Protein AF-A0AAD2F0G6-F1 (afdb_monomer)

Structure (mmCIF, N/CA/C/O backbone):
data_AF-A0AAD2F0G6-F1
#
_entry.id   AF-A0AAD2F0G6-F1
#
loop_
_atom_site.group_PDB
_atom_site.id
_atom_site.type_symbol
_atom_site.label_atom_id
_atom_site.label_alt_id
_atom_site.label_comp_id
_atom_site.label_asym_id
_atom_site.label_entity_id
_atom_site.label_seq_id
_atom_site.pdbx_PDB_ins_code
_atom_site.Cartn_x
_atom_site.Cartn_y
_atom_site.Cartn_z
_atom_site.occupancy
_atom_site.B_iso_or_equiv
_atom_site.auth_seq_id
_atom_site.auth_comp_id
_atom_site.auth_asym_id
_atom_site.auth_atom_id
_atom_site.pdbx_PDB_model_num
ATOM 1 N N . MET A 1 1 ? -23.897 -14.414 15.623 1.00 63.47 1 MET A N 1
ATOM 2 C CA . MET A 1 1 ? -24.430 -13.332 16.484 1.00 63.47 1 MET A CA 1
ATOM 3 C C . MET A 1 1 ? -24.043 -12.006 15.859 1.00 63.47 1 MET A C 1
ATOM 5 O O . MET A 1 1 ? -22.888 -11.871 15.468 1.00 63.47 1 MET A O 1
ATOM 9 N N . ALA A 1 2 ? -25.003 -11.103 15.671 1.00 71.06 2 ALA A N 1
ATOM 10 C CA . ALA A 1 2 ? -24.757 -9.800 15.062 1.00 71.06 2 ALA A CA 1
ATOM 11 C C . ALA A 1 2 ? -24.605 -8.736 16.155 1.00 71.06 2 ALA A C 1
ATOM 13 O O . ALA A 1 2 ? -25.236 -8.836 17.207 1.00 71.06 2 ALA A O 1
ATOM 14 N N . GLN A 1 3 ? -23.728 -7.776 15.917 1.00 79.50 3 GLN A N 1
ATOM 15 C CA . GLN A 1 3 ? -23.332 -6.718 16.833 1.00 79.50 3 GLN A CA 1
ATOM 16 C C . GLN A 1 3 ? -23.587 -5.377 16.154 1.00 79.50 3 GLN A C 1
ATOM 18 O O . GLN A 1 3 ? -23.580 -5.281 14.923 1.00 79.50 3 GLN A O 1
ATOM 23 N N . CYS A 1 4 ? -23.824 -4.349 16.957 1.00 82.06 4 CYS A N 1
ATOM 24 C CA . CYS A 1 4 ? -24.075 -3.015 16.442 1.00 82.06 4 CYS A CA 1
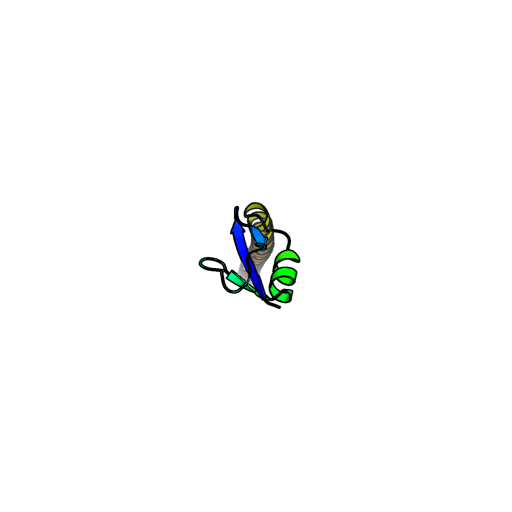ATOM 25 C C . CYS A 1 4 ? -22.816 -2.191 16.522 1.00 82.06 4 CYS A C 1
ATOM 27 O O . CYS A 1 4 ? -22.121 -2.182 17.535 1.00 82.06 4 CYS A O 1
ATOM 29 N N . VAL A 1 5 ? -22.491 -1.553 15.410 1.00 79.69 5 VAL A N 1
ATOM 30 C CA . VAL A 1 5 ? -21.185 -0.956 15.220 1.00 79.69 5 VAL A CA 1
ATOM 31 C C . VAL A 1 5 ? -21.356 0.428 14.618 1.00 79.69 5 VAL A C 1
ATOM 33 O O . VAL A 1 5 ? -22.124 0.622 13.674 1.00 79.69 5 VAL A O 1
ATOM 36 N N . GLN A 1 6 ? -20.654 1.402 15.184 1.00 84.06 6 GLN A N 1
ATOM 37 C CA . GLN A 1 6 ? -20.623 2.782 14.705 1.00 84.06 6 GLN A CA 1
ATOM 38 C C . GLN A 1 6 ? -19.228 3.150 14.225 1.00 84.06 6 GLN A C 1
ATOM 40 O O . GLN A 1 6 ? -18.224 2.689 14.768 1.00 84.06 6 GLN A O 1
ATOM 45 N N . VAL A 1 7 ? -19.171 4.025 13.225 1.00 76.31 7 VAL A N 1
ATOM 46 C CA . VAL A 1 7 ? -17.920 4.651 12.803 1.00 76.31 7 VAL A CA 1
ATOM 47 C C . VAL A 1 7 ? -17.754 5.941 13.598 1.00 76.31 7 VAL A C 1
ATOM 49 O O . VAL A 1 7 ? -18.469 6.912 13.365 1.00 76.31 7 VAL A O 1
ATOM 52 N 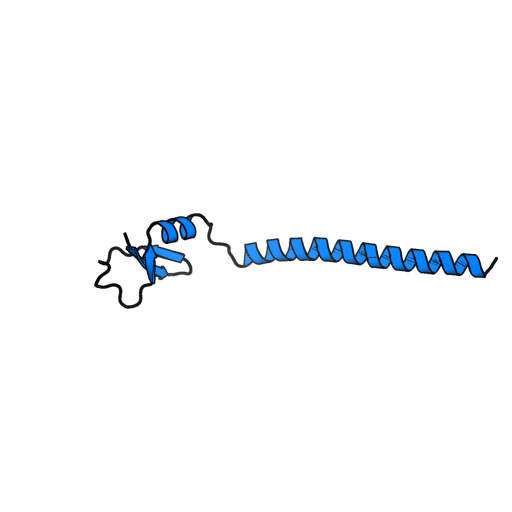N . SER A 1 8 ? -16.816 5.952 14.541 1.00 76.19 8 SER A N 1
ATOM 53 C CA . SER A 1 8 ? -16.478 7.125 15.349 1.00 76.19 8 SER A CA 1
ATOM 54 C C . SER A 1 8 ? -14.996 7.441 15.190 1.00 76.19 8 SER A C 1
ATOM 56 O O . SER A 1 8 ? -14.147 6.564 15.332 1.00 76.19 8 SER A O 1
ATOM 58 N N . GLY A 1 9 ? -14.671 8.682 14.816 1.00 70.38 9 GLY A N 1
ATOM 59 C CA . GLY A 1 9 ? -13.279 9.108 14.618 1.00 70.38 9 GLY A CA 1
ATOM 60 C C . GLY A 1 9 ? -12.519 8.334 13.530 1.00 70.38 9 GLY A C 1
ATOM 61 O O . GLY A 1 9 ? -11.301 8.217 13.609 1.00 70.38 9 GLY A O 1
ATOM 62 N N . GLY A 1 10 ? -13.223 7.775 12.537 1.00 70.25 10 GLY A N 1
ATOM 63 C CA . GLY A 1 10 ? -12.624 6.946 11.482 1.00 70.25 10 GLY A CA 1
ATOM 64 C C . GLY A 1 10 ? -12.333 5.500 11.896 1.00 70.25 10 GLY A C 1
ATOM 65 O O . GLY A 1 10 ? -11.770 4.749 11.104 1.00 70.25 10 GLY A O 1
ATOM 66 N N . GLN A 1 11 ? -12.732 5.094 13.104 1.00 70.44 11 GLN A N 1
ATOM 67 C CA . GLN A 1 11 ? -12.628 3.720 13.581 1.00 70.44 11 GLN A CA 1
ATOM 68 C C . GLN A 1 11 ? -13.997 3.098 13.826 1.00 70.44 11 GLN A C 1
ATOM 70 O O . GLN A 1 11 ? -14.983 3.765 14.134 1.00 70.44 11 GLN A O 1
ATOM 75 N N . VAL A 1 12 ? -14.025 1.781 13.675 1.00 77.06 12 VAL A N 1
ATOM 76 C CA . VAL A 1 12 ? -15.194 0.930 13.846 1.00 77.06 12 VAL A CA 1
ATOM 77 C C . VAL A 1 12 ? -15.268 0.531 15.322 1.00 77.06 12 VAL A C 1
ATOM 79 O O . VAL A 1 12 ? -14.425 -0.230 15.805 1.00 77.06 12 VAL A O 1
ATOM 82 N N . VAL A 1 13 ? -16.245 1.077 16.047 1.00 78.88 13 VAL A N 1
ATOM 83 C CA . VAL A 1 13 ? -16.431 0.872 17.490 1.00 78.88 13 VAL A CA 1
ATOM 84 C C . VAL A 1 13 ? -17.695 0.058 17.727 1.00 78.88 13 VAL A C 1
ATOM 86 O O . VAL A 1 13 ? -18.776 0.418 17.255 1.00 78.88 13 VAL A O 1
ATOM 89 N N . VAL A 1 14 ? -17.550 -1.042 18.467 1.00 79.38 14 VAL A N 1
ATOM 90 C CA . VAL A 1 14 ? -18.671 -1.901 18.863 1.00 79.38 14 VAL A CA 1
ATOM 91 C C . VAL A 1 14 ? -19.471 -1.190 19.947 1.00 79.38 14 VAL A C 1
ATOM 93 O O . VAL A 1 14 ? -18.912 -0.760 20.956 1.00 79.38 14 VAL A O 1
ATOM 96 N N . ASP A 1 15 ? -20.774 -1.065 19.731 1.00 77.19 15 ASP A N 1
ATOM 97 C CA . ASP A 1 15 ? -21.709 -0.532 20.707 1.00 77.19 15 ASP A CA 1
ATOM 98 C C . ASP A 1 15 ? -22.408 -1.674 21.461 1.00 77.19 15 ASP A C 1
ATOM 100 O O . ASP A 1 15 ? -22.632 -2.766 20.939 1.00 77.19 15 ASP A O 1
ATOM 104 N N . SER A 1 16 ? -22.737 -1.419 22.725 1.00 73.06 16 SER A N 1
ATOM 105 C CA . SER A 1 16 ? -23.369 -2.388 23.635 1.00 73.06 16 SER A CA 1
ATOM 106 C C . SER A 1 16 ? -24.894 -2.446 23.501 1.00 73.06 16 SER A C 1
ATOM 108 O O . SER A 1 16 ? -25.564 -3.169 24.242 1.00 73.06 16 SER A O 1
ATOM 110 N N . THR A 1 17 ? -25.454 -1.680 22.565 1.00 75.00 17 THR A N 1
ATOM 111 C CA . THR A 1 17 ? -26.890 -1.610 22.324 1.00 75.00 17 THR A CA 1
ATOM 112 C C . THR A 1 17 ? -27.429 -2.924 21.744 1.00 75.00 17 THR A C 1
ATOM 114 O O . THR A 1 17 ? -26.782 -3.576 20.919 1.00 75.00 17 THR A O 1
ATOM 117 N N . PRO A 1 18 ? -28.624 -3.365 22.180 1.00 68.94 18 PRO A N 1
ATOM 118 C CA . PRO A 1 18 ? -29.234 -4.579 21.659 1.00 68.94 18 PRO A CA 1
ATOM 119 C C . PRO A 1 18 ? -29.572 -4.409 20.176 1.00 68.94 18 PRO A C 1
ATOM 121 O O . PRO A 1 18 ? -30.044 -3.355 19.755 1.00 68.94 18 PRO A O 1
ATOM 124 N N . VAL A 1 19 ? -29.399 -5.484 19.402 1.00 69.38 19 VAL A N 1
ATOM 125 C CA . VAL A 1 19 ? -29.551 -5.519 17.932 1.00 69.38 19 VAL A CA 1
ATOM 126 C C . VAL A 1 19 ? -30.895 -4.959 17.438 1.00 69.38 19 VAL A C 1
ATOM 128 O O . VAL A 1 19 ? -30.989 -4.391 16.354 1.00 69.38 19 VAL A O 1
ATOM 131 N N . SER A 1 20 ? -31.938 -5.068 18.264 1.00 73.25 20 SER A N 1
ATOM 132 C CA . SER A 1 20 ? -33.278 -4.521 18.025 1.00 73.25 20 SER A CA 1
ATOM 133 C C . SER A 1 20 ? -33.358 -2.989 18.018 1.00 73.25 20 SER A C 1
ATOM 135 O O . SER A 1 20 ? -34.375 -2.439 17.607 1.00 73.25 20 SER A O 1
ATOM 137 N N . SER A 1 21 ? -32.328 -2.296 18.506 1.00 75.38 21 SER A N 1
ATOM 138 C CA . SER A 1 21 ? -32.321 -0.848 18.756 1.00 75.38 21 SER A CA 1
ATOM 139 C C . SER A 1 21 ? -31.239 -0.105 17.966 1.00 75.38 21 SER A C 1
ATOM 141 O O . SER A 1 21 ? -30.981 1.068 18.221 1.00 75.38 21 SER A O 1
ATOM 143 N N . CYS A 1 22 ? -30.634 -0.755 16.973 1.00 73.44 22 CYS A N 1
ATOM 144 C CA . CYS A 1 22 ? -29.473 -0.254 16.233 1.00 73.44 22 CYS A CA 1
ATOM 145 C C . CYS A 1 22 ? -29.836 0.697 15.089 1.00 73.44 22 CYS A C 1
ATOM 147 O O . CYS A 1 22 ? -29.385 0.557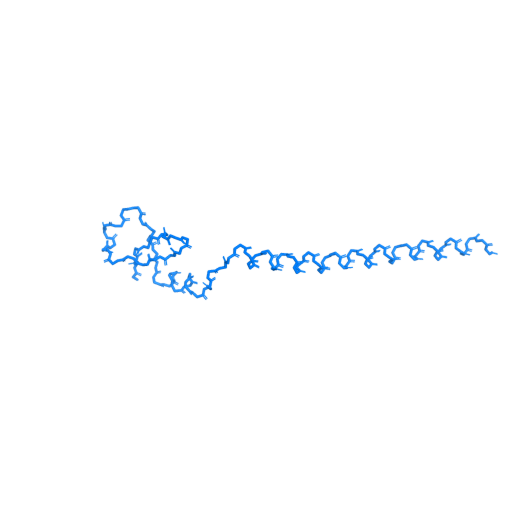 13.954 1.00 73.44 22 CYS A O 1
ATOM 149 N N . SER A 1 23 ? -30.678 1.685 15.386 1.00 74.12 23 SER A N 1
ATOM 150 C CA . SER A 1 23 ? -31.061 2.725 14.434 1.00 74.12 23 SER A CA 1
ATOM 151 C C . SER A 1 23 ? -29.880 3.660 14.168 1.00 74.12 23 SER A C 1
ATOM 153 O O . SER A 1 23 ? -29.441 4.367 15.070 1.00 74.12 23 SER A O 1
ATOM 155 N N . GLY A 1 24 ? -29.382 3.678 12.929 1.00 71.75 24 GLY A N 1
ATOM 156 C CA . GLY A 1 24 ? -28.226 4.491 12.522 1.00 71.75 24 GLY A CA 1
ATOM 157 C C . GLY A 1 24 ? -26.862 3.806 12.683 1.00 71.75 24 GLY A C 1
ATOM 158 O O . GLY A 1 24 ? -25.842 4.439 12.427 1.00 71.75 24 GLY A O 1
ATOM 159 N N . TYR A 1 25 ? -26.841 2.526 13.064 1.00 74.81 25 TYR A N 1
ATOM 160 C CA . TYR A 1 25 ? -25.630 1.716 13.221 1.00 74.81 25 TYR A CA 1
ATOM 161 C C . TYR A 1 25 ? -25.534 0.667 12.109 1.00 74.81 25 TYR A C 1
ATOM 163 O O . TYR A 1 25 ? -26.544 0.265 11.528 1.00 74.81 25 TYR A O 1
ATOM 171 N N . LEU A 1 26 ? -24.318 0.196 11.827 1.00 76.75 26 LEU A N 1
ATOM 172 C CA . LEU A 1 26 ? -24.101 -0.954 10.957 1.00 76.75 26 LEU A CA 1
ATOM 173 C C . LEU A 1 26 ? -24.234 -2.243 11.765 1.00 76.75 26 LEU A C 1
ATOM 175 O O . LEU A 1 26 ? -23.643 -2.407 12.833 1.00 76.75 26 LEU A O 1
ATOM 179 N N . LEU A 1 27 ? -25.031 -3.152 11.221 1.00 81.44 27 LEU A N 1
ATOM 180 C CA . LEU A 1 27 ? -25.274 -4.480 11.753 1.00 81.44 27 LEU A CA 1
ATOM 181 C C . LEU A 1 27 ? -24.220 -5.408 11.141 1.00 81.44 27 LEU A C 1
ATOM 183 O O . LEU A 1 27 ? -24.310 -5.738 9.962 1.00 81.44 27 LEU A O 1
ATOM 187 N N . LEU A 1 28 ? -23.205 -5.776 11.922 1.00 80.44 28 LEU A N 1
ATOM 188 C CA . LEU A 1 28 ? -22.120 -6.655 11.479 1.00 80.44 28 LEU A CA 1
ATOM 189 C C . LEU A 1 28 ? -22.124 -7.950 12.283 1.00 80.44 28 LEU A C 1
ATOM 191 O O . LEU A 1 28 ? -22.434 -7.974 13.475 1.00 80.44 28 LEU A O 1
ATOM 195 N N . SER A 1 29 ? -21.770 -9.052 11.641 1.00 84.38 29 SER A N 1
ATOM 196 C CA . SER A 1 29 ? -21.471 -10.299 12.335 1.00 84.38 29 SER A CA 1
ATOM 197 C C . SER A 1 29 ? -20.157 -10.188 13.115 1.00 84.38 29 SER A C 1
ATOM 199 O O . SER A 1 29 ? -19.275 -9.399 12.781 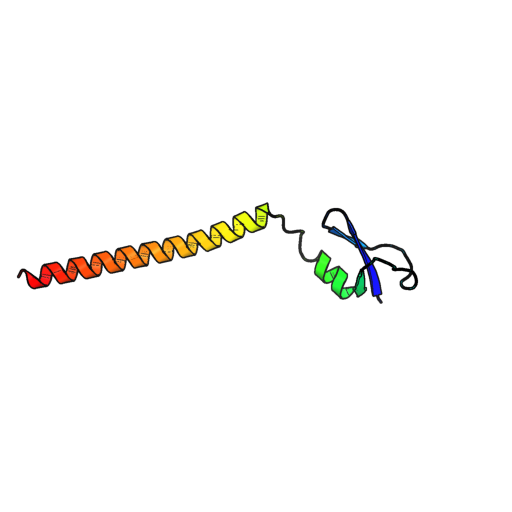1.00 84.38 29 SER A O 1
ATOM 201 N N . ALA A 1 30 ? -20.011 -11.007 14.160 1.00 78.81 30 ALA A N 1
ATOM 202 C CA . ALA A 1 30 ? -18.774 -11.051 14.941 1.00 78.81 30 ALA A CA 1
ATOM 203 C C . ALA A 1 30 ? -17.529 -11.365 14.081 1.00 78.81 30 ALA A C 1
ATOM 205 O O . ALA A 1 30 ? -16.463 -10.817 14.350 1.00 78.81 30 ALA A O 1
ATOM 206 N N . ASP A 1 31 ? -17.673 -12.187 13.033 1.00 81.56 31 ASP A N 1
ATOM 207 C CA . ASP A 1 31 ? -16.577 -12.497 12.106 1.00 81.56 31 ASP A C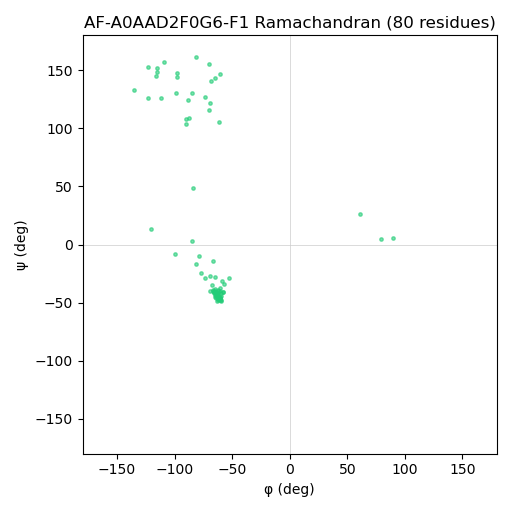A 1
ATOM 208 C C . ASP A 1 31 ? -16.188 -11.290 11.249 1.00 81.56 31 ASP A C 1
ATOM 210 O O . ASP A 1 31 ? -15.003 -11.028 11.054 1.00 81.56 31 ASP A O 1
ATOM 214 N N . GLU A 1 32 ? -17.162 -10.508 10.776 1.00 79.94 32 GLU A N 1
ATOM 215 C CA . GLU A 1 32 ? -16.871 -9.294 10.010 1.00 79.94 32 GLU A CA 1
ATOM 216 C C . GLU A 1 32 ? -16.170 -8.245 10.880 1.00 79.94 32 GLU A C 1
ATOM 218 O O . GLU A 1 32 ? -15.196 -7.640 10.439 1.00 79.94 32 GLU A O 1
ATOM 223 N N . VAL A 1 33 ? -16.601 -8.069 12.136 1.00 79.62 33 VAL A N 1
ATOM 224 C CA . VAL A 1 33 ? -15.932 -7.166 13.091 1.00 79.62 33 VAL A CA 1
ATOM 225 C C . VAL A 1 33 ? -14.503 -7.630 13.375 1.00 79.62 33 VAL A C 1
ATOM 227 O O . VAL A 1 33 ? -13.580 -6.818 13.337 1.00 79.62 33 VAL A O 1
ATOM 230 N N . ALA A 1 34 ? -14.298 -8.930 13.602 1.00 79.94 34 ALA A N 1
ATOM 231 C CA . ALA A 1 34 ? -12.969 -9.493 13.823 1.00 79.94 34 ALA A CA 1
ATOM 232 C C . ALA A 1 34 ? -12.058 -9.299 12.602 1.00 79.94 34 ALA A C 1
ATOM 234 O O . ALA A 1 34 ? -10.890 -8.944 12.754 1.00 79.94 34 ALA A O 1
ATOM 235 N N . MET A 1 35 ? -12.593 -9.465 11.390 1.00 79.06 35 MET A N 1
ATOM 236 C CA . MET A 1 35 ? -11.860 -9.230 10.146 1.00 79.06 35 MET A CA 1
ATOM 237 C C . MET A 1 35 ? -11.509 -7.746 9.957 1.00 79.06 35 MET A C 1
ATOM 239 O O . MET A 1 35 ? -10.398 -7.432 9.540 1.00 79.06 35 MET A O 1
ATOM 243 N N . LEU A 1 36 ? -12.410 -6.829 10.315 1.00 75.94 36 LEU A N 1
ATOM 244 C CA . LEU A 1 36 ? -12.173 -5.381 10.274 1.00 75.94 36 LEU A CA 1
ATOM 245 C C . LEU A 1 36 ? -11.133 -4.920 11.304 1.00 75.94 36 LEU A C 1
ATOM 247 O O . LEU A 1 36 ? -10.357 -4.015 11.014 1.00 75.94 36 LEU A O 1
ATOM 251 N N . HIS A 1 37 ? -11.088 -5.540 12.485 1.00 75.81 37 HIS A N 1
ATOM 252 C CA . HIS A 1 37 ? -10.073 -5.257 13.510 1.00 75.81 37 HIS A CA 1
ATOM 253 C C . HIS A 1 37 ? -8.738 -5.967 13.267 1.00 75.81 37 HIS A C 1
ATOM 255 O O . HIS A 1 37 ? -7.730 -5.563 13.843 1.00 75.81 37 HIS A O 1
ATOM 261 N N . ALA A 1 38 ? -8.700 -6.992 12.413 1.00 78.56 38 ALA A N 1
ATOM 262 C CA . ALA A 1 38 ? -7.456 -7.660 12.036 1.00 78.56 38 ALA A CA 1
ATOM 263 C C . ALA A 1 38 ? -6.550 -6.770 11.171 1.00 78.56 38 ALA A C 1
ATOM 265 O O . ALA A 1 38 ? -5.329 -6.935 11.192 1.00 78.56 38 ALA A O 1
ATOM 266 N N . LEU A 1 39 ? -7.126 -5.827 10.417 1.00 71.62 39 LEU A N 1
ATOM 267 C CA . LEU A 1 39 ? -6.345 -4.850 9.670 1.00 71.62 39 LEU A CA 1
ATOM 268 C C . LEU A 1 39 ? -6.066 -3.625 10.551 1.00 71.62 39 LEU A C 1
ATOM 270 O O . LEU A 1 39 ? -7.008 -3.002 11.046 1.00 71.62 39 LEU A O 1
ATOM 274 N N . PRO A 1 40 ? -4.792 -3.232 10.735 1.00 71.19 40 PRO A N 1
ATOM 275 C CA . PRO A 1 40 ? -4.489 -1.973 11.395 1.00 71.19 40 PRO A CA 1
ATOM 276 C C . PRO A 1 40 ? -5.101 -0.815 10.590 1.00 71.19 40 PRO A C 1
ATOM 278 O O . PRO A 1 40 ? -5.156 -0.889 9.357 1.00 71.19 40 PRO A O 1
ATOM 281 N N . PRO A 1 41 ? -5.554 0.262 11.254 1.00 72.94 41 PRO A N 1
ATOM 282 C CA . PRO A 1 41 ? -6.086 1.429 10.566 1.00 72.94 41 PRO A CA 1
ATOM 283 C C . PRO A 1 41 ? -4.984 2.039 9.695 1.00 72.94 41 PRO A C 1
ATOM 285 O O . PRO A 1 41 ? -4.054 2.663 10.202 1.00 72.94 41 PRO A O 1
ATOM 288 N N . LEU A 1 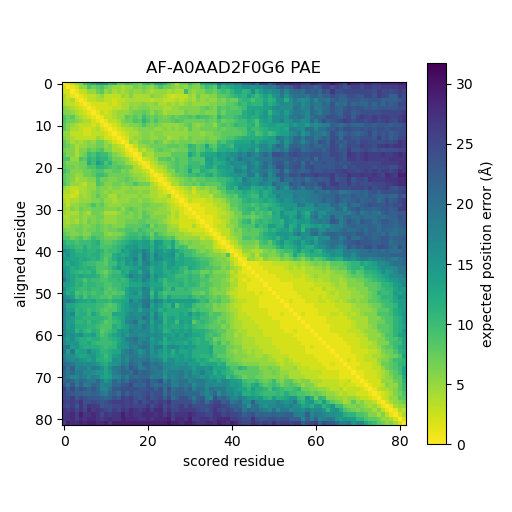42 ? -5.076 1.831 8.382 1.00 71.00 42 LEU A N 1
ATOM 289 C CA . LEU A 1 42 ? -4.159 2.433 7.423 1.00 71.00 42 LEU A CA 1
ATOM 290 C C . LEU A 1 42 ? -4.423 3.935 7.365 1.00 71.00 42 LEU A C 1
ATOM 292 O O . LEU A 1 42 ? -5.533 4.373 7.053 1.00 71.00 42 LEU A O 1
ATOM 296 N N . SER A 1 43 ? -3.398 4.728 7.661 1.00 80.25 43 SER A N 1
ATOM 297 C CA . SER A 1 43 ? -3.477 6.174 7.518 1.00 80.25 43 SER A CA 1
ATOM 298 C C . SER A 1 43 ? -3.248 6.593 6.062 1.00 80.25 43 SER A C 1
ATOM 300 O O . SER A 1 43 ? -2.669 5.866 5.251 1.00 80.25 43 SER A O 1
ATOM 302 N N . ILE A 1 44 ? -3.658 7.819 5.725 1.00 80.88 44 ILE A N 1
ATOM 303 C CA . ILE A 1 44 ? -3.372 8.420 4.411 1.00 80.88 44 ILE A CA 1
ATOM 304 C C . ILE A 1 44 ? -1.853 8.505 4.172 1.00 80.88 44 ILE A C 1
ATOM 306 O O . ILE A 1 44 ? -1.397 8.373 3.037 1.00 80.88 44 ILE A O 1
ATOM 310 N N . ALA A 1 45 ? -1.061 8.679 5.237 1.00 83.94 45 ALA A N 1
ATOM 311 C CA . ALA A 1 45 ? 0.394 8.696 5.148 1.00 83.94 45 ALA A CA 1
ATOM 312 C C . ALA A 1 45 ? 0.953 7.327 4.726 1.00 83.94 45 ALA A C 1
ATOM 314 O O . ALA A 1 45 ? 1.808 7.266 3.844 1.00 83.94 45 ALA A O 1
ATOM 315 N N . ASP A 1 46 ? 0.418 6.232 5.269 1.00 85.38 46 ASP A N 1
ATOM 316 C CA . ASP A 1 46 ? 0.834 4.875 4.891 1.00 85.38 46 ASP A CA 1
ATOM 317 C C . ASP A 1 46 ? 0.482 4.578 3.428 1.00 85.38 46 ASP A C 1
ATOM 319 O O . ASP A 1 46 ? 1.293 4.033 2.676 1.00 85.38 46 ASP A O 1
ATOM 323 N N . ALA A 1 47 ? -0.698 5.020 2.983 1.00 85.75 47 ALA A N 1
ATOM 324 C CA . ALA A 1 47 ? -1.108 4.911 1.585 1.00 85.75 47 ALA A CA 1
ATOM 325 C C . ALA A 1 47 ? -0.178 5.696 0.640 1.00 85.75 47 ALA A C 1
ATOM 327 O O . ALA A 1 47 ? 0.159 5.215 -0.447 1.00 85.75 47 ALA A O 1
ATOM 328 N N . ALA A 1 48 ? 0.275 6.885 1.049 1.00 90.31 48 ALA A N 1
ATOM 329 C CA . ALA A 1 48 ? 1.232 7.682 0.285 1.00 90.31 48 ALA A CA 1
ATOM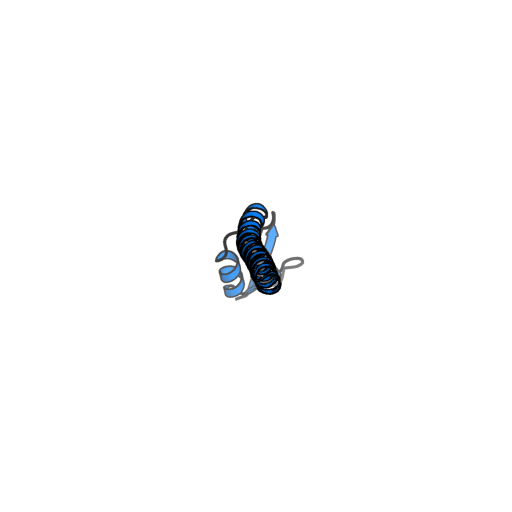 330 C C . ALA A 1 48 ? 2.590 6.974 0.148 1.00 90.31 48 ALA A C 1
ATOM 332 O O . ALA A 1 48 ? 3.155 6.937 -0.943 1.00 90.31 48 ALA A O 1
ATOM 333 N N . VAL A 1 49 ? 3.093 6.352 1.218 1.00 93.31 49 VAL A N 1
ATOM 334 C CA . VAL A 1 49 ? 4.361 5.601 1.185 1.00 93.31 49 VAL A CA 1
ATOM 335 C C . VAL A 1 49 ? 4.263 4.391 0.253 1.00 93.31 49 VAL A C 1
ATOM 337 O O . VAL A 1 49 ? 5.140 4.184 -0.588 1.00 93.31 49 VAL A O 1
ATOM 340 N N . ILE A 1 50 ? 3.179 3.618 0.351 1.00 90.94 50 ILE A N 1
ATOM 341 C CA . ILE A 1 50 ? 2.961 2.432 -0.491 1.00 90.94 50 ILE A CA 1
ATOM 342 C C . ILE A 1 50 ? 2.857 2.835 -1.967 1.00 90.94 50 ILE A C 1
ATOM 344 O O . ILE A 1 50 ? 3.535 2.261 -2.823 1.00 90.94 50 ILE A O 1
ATOM 348 N N . SER A 1 51 ? 2.040 3.843 -2.276 1.00 93.25 51 SER A N 1
ATOM 349 C CA . SER A 1 51 ? 1.852 4.314 -3.654 1.00 93.25 51 SER A CA 1
ATOM 350 C C . SER A 1 51 ? 3.126 4.920 -4.247 1.00 93.25 51 SER A C 1
ATOM 352 O O . SER A 1 51 ? 3.434 4.647 -5.407 1.00 93.25 51 SER A O 1
ATOM 354 N N . ALA A 1 52 ? 3.913 5.657 -3.458 1.00 95.19 52 ALA A N 1
ATOM 355 C CA . ALA A 1 52 ? 5.212 6.172 -3.885 1.00 95.19 52 ALA A CA 1
ATOM 356 C C . ALA A 1 52 ? 6.198 5.042 -4.220 1.00 95.19 52 ALA A C 1
ATOM 358 O O . ALA A 1 52 ? 6.884 5.111 -5.241 1.00 95.19 52 ALA A O 1
ATOM 359 N N . GLY A 1 53 ? 6.232 3.974 -3.415 1.00 95.94 53 GLY A N 1
ATOM 360 C CA . GLY A 1 53 ? 7.044 2.788 -3.696 1.00 95.94 53 GLY A CA 1
ATOM 361 C C . GLY A 1 53 ? 6.665 2.125 -5.022 1.00 95.94 53 GLY A C 1
ATOM 362 O O . GLY A 1 53 ? 7.529 1.879 -5.865 1.00 95.94 53 GLY A O 1
ATOM 363 N N . ILE A 1 54 ? 5.366 1.912 -5.251 1.00 95.94 54 ILE A N 1
ATOM 364 C CA . ILE A 1 54 ? 4.846 1.346 -6.506 1.00 95.94 54 ILE A CA 1
ATOM 365 C C . ILE A 1 54 ? 5.219 2.239 -7.696 1.00 95.94 54 ILE A C 1
ATOM 367 O O . ILE A 1 54 ? 5.751 1.751 -8.695 1.00 95.94 54 ILE A O 1
ATOM 371 N N . ALA A 1 55 ? 4.985 3.547 -7.585 1.00 96.88 55 ALA A N 1
ATOM 372 C CA . ALA A 1 55 ? 5.326 4.506 -8.629 1.00 96.88 55 ALA A CA 1
ATOM 373 C C . ALA A 1 55 ? 6.835 4.523 -8.923 1.00 96.88 55 ALA A C 1
ATOM 375 O O . ALA A 1 55 ? 7.222 4.604 -10.086 1.00 96.88 55 ALA A O 1
ATOM 376 N N . GLY A 1 56 ? 7.689 4.379 -7.906 1.00 97.56 56 GLY A N 1
ATOM 377 C CA . GLY A 1 56 ? 9.142 4.299 -8.064 1.00 97.56 56 GLY A CA 1
ATOM 378 C C . GLY A 1 56 ? 9.595 3.084 -8.879 1.00 97.56 56 GLY A C 1
ATOM 379 O O . GLY A 1 56 ? 10.415 3.215 -9.792 1.00 97.56 56 GLY A O 1
ATOM 380 N N . VAL A 1 57 ? 9.024 1.905 -8.621 1.00 97.62 57 VAL A N 1
ATOM 381 C CA . VAL A 1 57 ? 9.320 0.689 -9.407 1.00 97.62 57 VAL A CA 1
ATOM 382 C C . VAL A 1 57 ? 8.878 0.874 -10.863 1.00 97.62 57 VAL A C 1
ATOM 384 O O . VAL A 1 57 ? 9.628 0.573 -11.791 1.00 97.62 57 VAL A O 1
ATOM 387 N N . TRP A 1 58 ? 7.700 1.450 -11.096 1.00 97.44 58 TRP A N 1
ATOM 388 C CA . TRP A 1 58 ? 7.245 1.739 -12.458 1.00 97.44 58 TRP A CA 1
ATOM 389 C C . TRP A 1 58 ? 8.103 2.785 -13.172 1.00 97.44 58 TRP A C 1
ATOM 391 O O . TRP A 1 58 ? 8.431 2.612 -14.348 1.00 97.44 58 TRP A O 1
ATOM 401 N N . ALA A 1 59 ? 8.509 3.842 -12.471 1.00 96.81 59 ALA A N 1
ATOM 402 C CA . ALA A 1 59 ? 9.366 4.887 -13.016 1.00 96.81 59 ALA A CA 1
ATOM 403 C C . ALA A 1 59 ? 10.734 4.328 -13.426 1.00 96.81 59 ALA A C 1
ATOM 405 O O . ALA A 1 59 ? 11.207 4.600 -14.528 1.00 96.81 59 ALA A O 1
ATOM 406 N N . THR A 1 60 ? 11.345 3.495 -12.581 1.00 97.00 60 THR A N 1
ATOM 407 C CA . THR A 1 60 ? 12.628 2.850 -12.902 1.00 97.00 60 THR A CA 1
ATOM 408 C C . THR A 1 60 ? 12.509 1.938 -14.121 1.00 97.00 60 THR A C 1
ATOM 410 O O . THR A 1 60 ? 13.301 2.074 -15.055 1.00 97.00 60 THR A O 1
ATOM 413 N N . ALA A 1 61 ? 11.482 1.086 -14.188 1.00 96.25 61 ALA A N 1
ATOM 414 C CA . ALA A 1 61 ? 11.223 0.247 -15.360 1.00 96.25 61 ALA A CA 1
ATOM 415 C C . ALA A 1 61 ? 11.038 1.073 -16.647 1.00 96.25 61 ALA A C 1
ATOM 417 O O . ALA A 1 61 ? 11.567 0.720 -17.705 1.00 96.25 61 ALA A O 1
ATOM 418 N N . TRP A 1 62 ? 10.325 2.199 -16.563 1.00 96.88 62 TRP A N 1
ATOM 419 C CA . TRP A 1 62 ? 10.130 3.100 -17.697 1.00 96.88 62 TRP A CA 1
ATOM 420 C C . TRP A 1 62 ? 11.445 3.729 -18.170 1.00 96.88 62 TRP A C 1
ATOM 422 O O . TRP A 1 62 ? 11.717 3.733 -19.370 1.00 96.88 62 TRP A O 1
ATOM 432 N N . VAL A 1 63 ? 12.296 4.192 -17.250 1.00 97.00 63 VAL A N 1
ATOM 433 C CA . VAL A 1 63 ? 13.612 4.764 -17.580 1.00 97.00 63 VAL A CA 1
ATOM 434 C C . VAL A 1 63 ? 14.493 3.741 -18.294 1.00 97.00 63 VAL A C 1
ATOM 436 O O . VAL A 1 63 ? 15.051 4.054 -19.346 1.00 97.00 63 VAL A O 1
ATOM 439 N N . PHE A 1 64 ? 14.565 2.502 -17.799 1.00 96.25 64 PHE A N 1
ATOM 440 C CA . PHE A 1 64 ? 15.317 1.439 -18.476 1.00 96.25 64 PHE A CA 1
ATOM 441 C C . PHE A 1 64 ? 14.818 1.196 -19.900 1.00 96.25 64 PHE A C 1
ATOM 443 O O . PHE A 1 64 ? 15.623 1.045 -20.818 1.00 96.25 64 PHE A O 1
ATOM 450 N N . ARG A 1 65 ? 13.498 1.216 -20.109 1.00 94.12 65 ARG A N 1
ATOM 451 C CA . ARG A 1 65 ? 12.911 1.079 -21.444 1.00 94.12 65 ARG A CA 1
ATOM 452 C C . ARG A 1 65 ? 13.313 2.224 -22.376 1.00 94.12 65 ARG A C 1
ATOM 454 O O . ARG A 1 65 ? 13.629 1.959 -23.534 1.00 94.12 65 ARG A O 1
ATOM 461 N N . GLN A 1 66 ? 13.315 3.467 -21.895 1.00 94.81 66 GLN A N 1
ATOM 462 C CA . GLN A 1 66 ? 13.739 4.620 -22.700 1.00 94.81 66 GLN A CA 1
ATOM 463 C C . GLN A 1 66 ? 15.221 4.539 -23.069 1.00 94.81 66 GLN A C 1
ATOM 465 O O . GLN A 1 66 ? 15.573 4.726 -24.231 1.00 94.81 66 GLN A O 1
ATOM 470 N N . ILE A 1 67 ? 16.081 4.198 -22.104 1.00 95.12 67 ILE A N 1
ATOM 471 C CA . ILE A 1 67 ? 17.524 4.050 -22.330 1.00 95.12 67 ILE A CA 1
ATOM 472 C C . ILE A 1 67 ? 17.793 2.934 -23.342 1.00 95.12 67 ILE A C 1
ATOM 474 O O . ILE A 1 67 ? 18.533 3.146 -24.298 1.00 95.12 67 ILE A O 1
ATOM 478 N N . ALA A 1 68 ? 17.162 1.770 -23.179 1.00 92.56 68 ALA A N 1
ATOM 479 C CA . ALA A 1 68 ? 17.309 0.661 -24.117 1.00 92.56 68 ALA A CA 1
ATOM 480 C C . ALA A 1 68 ? 16.864 1.054 -25.534 1.00 92.56 68 ALA A C 1
ATOM 482 O O . ALA A 1 68 ? 17.577 0.776 -26.493 1.00 92.56 68 ALA A O 1
ATOM 483 N N . GLY A 1 69 ? 15.729 1.750 -25.667 1.00 92.25 69 GLY A N 1
ATOM 484 C CA . GLY A 1 69 ? 15.254 2.258 -26.955 1.00 92.25 69 GLY A CA 1
ATOM 485 C C . GLY A 1 69 ? 16.239 3.230 -27.608 1.00 92.25 69 GLY A C 1
ATOM 486 O O . GLY A 1 69 ? 16.562 3.076 -28.783 1.00 92.25 69 GLY A O 1
ATOM 487 N N . PHE A 1 70 ? 16.763 4.189 -26.842 1.00 92.19 70 PHE A N 1
ATOM 488 C CA . PHE A 1 70 ? 17.758 5.146 -27.328 1.00 92.19 70 PHE A CA 1
ATOM 489 C C . PHE A 1 70 ? 19.040 4.452 -27.803 1.00 92.19 70 PHE A C 1
ATOM 491 O O . PHE A 1 70 ? 19.504 4.704 -28.916 1.00 92.19 70 PHE A O 1
ATOM 498 N N . LEU A 1 71 ? 19.577 3.531 -26.997 1.00 91.50 71 LEU A N 1
ATOM 499 C CA . LEU A 1 71 ? 20.775 2.769 -27.346 1.00 91.50 71 LEU A CA 1
ATOM 500 C C . LEU A 1 71 ? 20.567 1.959 -28.628 1.00 91.50 71 LEU A C 1
ATOM 502 O O . LEU A 1 71 ? 21.432 1.960 -29.501 1.00 91.50 71 LEU A O 1
ATOM 506 N N . TRP A 1 72 ? 19.403 1.333 -28.793 1.00 88.94 72 TRP A N 1
ATOM 507 C CA . TRP A 1 72 ? 19.120 0.525 -29.977 1.00 88.94 72 TRP A CA 1
ATOM 508 C C . TRP A 1 72 ? 19.040 1.356 -31.261 1.00 88.94 72 TRP A C 1
ATOM 510 O O . TRP A 1 72 ? 19.563 0.945 -32.297 1.00 88.94 72 TRP A O 1
ATOM 520 N N . VAL A 1 73 ? 18.425 2.540 -31.189 1.00 87.62 73 VAL A N 1
ATOM 521 C CA . VAL A 1 73 ? 18.370 3.486 -32.315 1.00 87.62 73 VAL A CA 1
ATOM 522 C C . VAL A 1 73 ? 19.769 3.993 -32.660 1.00 87.62 73 VAL A C 1
ATOM 524 O O . VAL A 1 73 ? 20.133 4.021 -33.834 1.00 87.62 73 VAL A O 1
ATOM 527 N N . SER A 1 74 ? 20.575 4.338 -31.651 1.00 82.06 74 SER A N 1
ATOM 528 C CA . SER A 1 74 ? 21.945 4.807 -31.874 1.00 82.06 74 SER A CA 1
ATOM 529 C C . SER A 1 74 ? 22.830 3.742 -32.530 1.00 82.06 74 SER A C 1
ATOM 531 O O . SER A 1 74 ? 23.516 4.050 -33.502 1.00 82.06 74 SER A O 1
ATOM 533 N N . ALA A 1 75 ? 22.742 2.483 -32.089 1.00 79.31 75 ALA A N 1
ATOM 534 C CA . ALA A 1 75 ? 23.503 1.378 -32.667 1.00 79.31 75 ALA A CA 1
ATOM 535 C C . ALA A 1 75 ? 23.177 1.171 -34.154 1.00 79.31 75 ALA A C 1
ATOM 537 O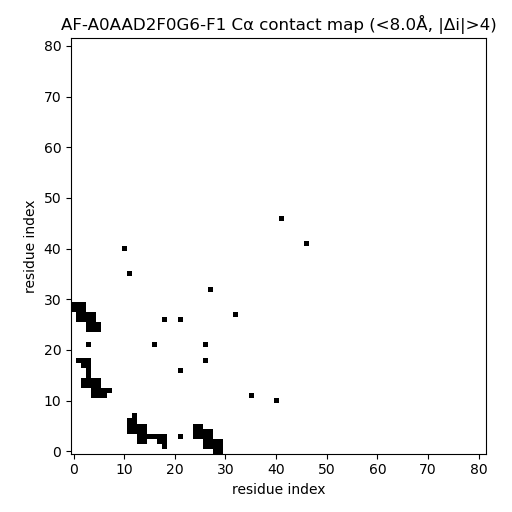 O . ALA A 1 75 ? 24.088 1.101 -34.974 1.00 79.31 75 ALA A O 1
ATOM 538 N N . ARG A 1 76 ? 21.886 1.184 -34.519 1.00 77.88 76 ARG A N 1
ATOM 539 C CA . ARG A 1 76 ? 21.458 1.050 -35.920 1.00 77.88 76 ARG A CA 1
ATOM 540 C C . ARG A 1 76 ? 21.994 2.179 -36.804 1.00 77.88 76 ARG A C 1
ATOM 542 O O . ARG A 1 76 ? 22.403 1.924 -37.927 1.00 77.88 76 ARG A O 1
ATOM 549 N N . SER A 1 77 ? 22.014 3.415 -36.303 1.00 72.31 77 SER A N 1
ATOM 550 C CA . SER A 1 77 ? 22.512 4.558 -37.082 1.00 72.31 77 SER A CA 1
ATOM 551 C C . SER A 1 77 ? 24.008 4.474 -37.407 1.00 72.31 77 SER A C 1
ATOM 553 O O . SER A 1 77 ? 24.440 5.010 -38.420 1.00 72.31 77 SER A O 1
ATOM 555 N N . SER A 1 78 ? 24.807 3.794 -36.577 1.00 68.56 78 SER A N 1
ATOM 556 C CA . SER A 1 78 ? 26.239 3.598 -36.834 1.00 68.56 78 SER A CA 1
ATOM 557 C C . SER A 1 78 ? 26.527 2.525 -37.889 1.00 68.56 78 SER A C 1
ATOM 559 O O . SER A 1 78 ? 27.572 2.593 -38.526 1.00 68.56 78 SER A O 1
ATOM 561 N N . GLU A 1 79 ? 25.619 1.566 -38.099 1.00 67.62 79 GLU A N 1
ATOM 562 C CA . GLU A 1 79 ? 25.753 0.540 -39.146 1.00 67.62 79 GLU A CA 1
ATOM 563 C C . GLU A 1 79 ? 25.498 1.086 -40.559 1.00 67.62 79 GLU A C 1
ATOM 565 O O . GLU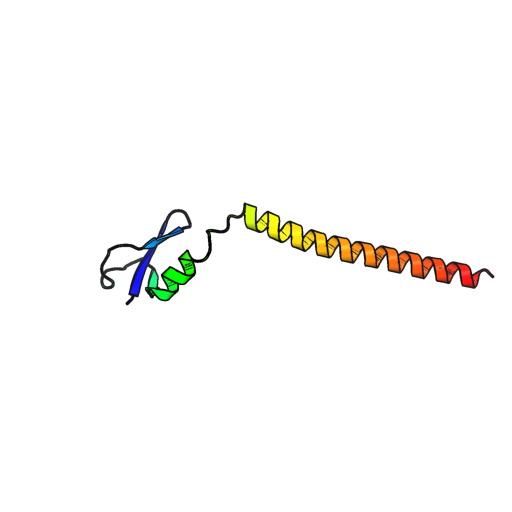 A 1 79 ? 26.092 0.584 -41.502 1.00 67.62 79 GLU A O 1
ATOM 570 N N . GLU A 1 80 ? 24.668 2.120 -40.732 1.00 62.75 80 GLU A N 1
ATOM 571 C CA . GLU A 1 80 ? 24.360 2.677 -42.066 1.00 62.75 80 GLU A CA 1
ATOM 572 C C . GLU A 1 80 ? 25.459 3.599 -42.634 1.00 62.75 80 GLU A C 1
ATOM 574 O O . GLU A 1 80 ? 25.388 4.004 -43.793 1.00 62.75 80 GLU A O 1
ATOM 579 N N . VAL A 1 81 ? 26.461 3.965 -41.828 1.00 59.47 81 VAL A N 1
ATOM 580 C CA . VAL A 1 81 ? 27.525 4.920 -42.203 1.00 59.47 81 VAL A CA 1
ATOM 581 C C . VAL A 1 81 ? 28.829 4.215 -42.632 1.00 59.47 81 VAL A C 1
ATOM 583 O O . VAL A 1 81 ? 29.740 4.875 -43.134 1.00 59.47 81 VAL A O 1
ATOM 586 N N . LEU A 1 82 ? 28.921 2.892 -42.462 1.00 51.75 82 LEU A N 1
ATOM 587 C CA . LEU A 1 82 ? 30.056 2.040 -42.857 1.00 51.75 82 LEU A CA 1
ATOM 588 C C . LEU A 1 82 ? 29.771 1.295 -44.166 1.00 51.75 82 LEU A C 1
ATOM 590 O O . LEU A 1 82 ? 30.728 1.165 -44.963 1.00 51.75 82 LEU A O 1
#

Mean predicted aligned error: 11.92 Å

Foldseek 3Di:
DWFWWDQDPNDIDTDPDDPVPNVPTDTGDPVVVVVSVVDDPQDPVNVVVVVVVVVVVVVVVVVVVVVVVVVVVVVVVVVVVD

Solvent-accessible surface area (backbone atoms only — not comparable to full-atom values): 4935 Å² total; per-residue (Å²): 112,68,44,23,32,41,80,55,96,90,40,84,42,82,48,91,61,57,71,93,71,47,82,95,41,48,82,37,43,58,68,57,52,51,56,60,65,68,49,74,86,78,47,73,68,56,53,50,53,54,51,51,53,54,49,49,56,52,48,52,56,49,50,52,52,52,52,52,52,51,52,53,55,54,56,55,58,60,63,78,77,112

Nearest PDB structures (foldseek):
  5t1j-assembly1_A  TM=5.145E-01  e=7.162E+00  Mus musculus

Secondary structure (DSSP, 8-state):
-EEEEEEETTEEEEE-S-GGG-TTSEEEEHHHHHHHHHS----HHHHHHHHHHHHHHHHHHHHHHHHHHHHHHHHHHHHTT-

Organism: NCBI:txid3058596

Radius of gyration: 26.91 Å; Cα contacts (8 Å, |Δi|>4): 50; chains: 1; bounding box: 63×22×66 Å

Sequence (82 aa):
MAQCVQVSGGQVVVDSTPVSSCSGYLLLSADEVAMLHALPPLSIADAAVISAGIAGVWATAWVFRQIAGFLWVSARSSEEVL

pLDDT: mean 81.41, std 10.45, range [51.75, 97.62]